Protein AF-A0A2T7KK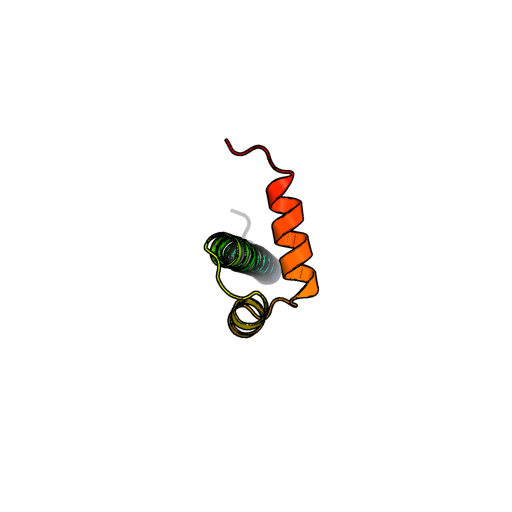I1-F1 (afdb_monomer)

Radius of gyration: 17.74 Å; Cα contacts (8 Å, |Δi|>4): 31; chains: 1; bounding box: 32×29×50 Å

Secondary structure (DSSP, 8-state):
-----HHHHHHHHHHHHHHHHHHHHHHHHHHHHHHHHHT--HHHHHHHH---HHHHHHHHHHHHSS---

Structure (mmCIF, N/CA/C/O backbone):
data_AF-A0A2T7KKI1-F1
#
_entry.id   AF-A0A2T7KKI1-F1
#
loop_
_atom_site.group_PDB
_atom_site.id
_atom_site.type_symbol
_atom_site.label_atom_id
_atom_site.label_alt_id
_atom_site.label_comp_id
_atom_site.label_asym_id
_atom_site.label_entity_id
_atom_site.label_seq_id
_atom_site.pdbx_PDB_ins_code
_atom_site.Cartn_x
_atom_site.Cartn_y
_atom_site.Cartn_z
_atom_site.occupancy
_atom_site.B_iso_or_equiv
_atom_site.auth_seq_id
_atom_site.auth_comp_id
_atom_site.auth_asym_id
_atom_site.auth_atom_id
_atom_site.pdbx_PDB_model_num
ATOM 1 N N . MET A 1 1 ? 15.715 6.369 -37.354 1.00 50.66 1 MET A N 1
ATOM 2 C CA . MET A 1 1 ? 14.773 5.946 -36.301 1.00 50.66 1 MET A CA 1
ATOM 3 C C . MET A 1 1 ? 15.500 4.883 -35.514 1.00 50.66 1 MET A C 1
ATOM 5 O O . MET A 1 1 ? 15.599 3.754 -35.985 1.00 50.66 1 MET A O 1
ATOM 9 N N . ASP A 1 2 ? 16.150 5.292 -34.428 1.00 68.00 2 ASP A N 1
ATOM 10 C CA . ASP A 1 2 ? 16.950 4.380 -33.616 1.00 68.00 2 ASP A CA 1
ATOM 11 C C . ASP A 1 2 ? 16.020 3.338 -33.000 1.00 68.00 2 ASP A C 1
ATOM 13 O O . ASP A 1 2 ? 15.025 3.664 -32.351 1.00 68.00 2 ASP A O 1
ATOM 17 N N . LYS A 1 3 ? 16.278 2.067 -33.312 1.00 80.06 3 LYS A N 1
ATOM 18 C CA . LYS A 1 3 ? 15.518 0.956 -32.745 1.00 80.06 3 LYS A CA 1
ATOM 19 C C . LYS A 1 3 ? 15.984 0.787 -31.305 1.00 80.06 3 LYS A C 1
ATOM 21 O O . LYS A 1 3 ? 17.138 0.431 -31.091 1.00 80.06 3 LYS A O 1
ATOM 26 N N . ILE A 1 4 ? 15.082 1.014 -30.352 1.00 81.25 4 ILE A N 1
ATOM 27 C CA . ILE A 1 4 ? 15.277 0.630 -28.949 1.00 81.25 4 ILE A CA 1
ATOM 28 C C . ILE A 1 4 ? 15.656 -0.854 -28.914 1.00 81.25 4 ILE A C 1
ATOM 30 O O . ILE A 1 4 ? 14.973 -1.695 -29.509 1.00 81.25 4 ILE A O 1
ATOM 34 N N . SER A 1 5 ? 16.762 -1.178 -28.252 1.00 93.69 5 SER A 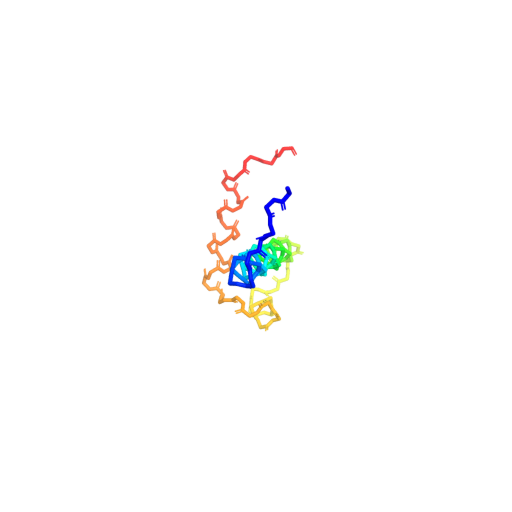N 1
ATOM 35 C CA . SER A 1 5 ? 17.203 -2.558 -28.080 1.00 93.69 5 SER A CA 1
ATOM 36 C C . SER A 1 5 ? 16.234 -3.337 -27.184 1.00 93.69 5 SER A C 1
ATOM 38 O O . SER A 1 5 ? 15.513 -2.777 -26.356 1.00 93.69 5 SER A O 1
ATOM 40 N N . SER A 1 6 ? 16.237 -4.667 -27.300 1.00 93.31 6 SER A N 1
ATOM 41 C CA . SER A 1 6 ? 15.386 -5.519 -26.455 1.00 93.31 6 SER A CA 1
ATOM 42 C C . SER A 1 6 ? 15.638 -5.314 -24.956 1.00 93.31 6 SER A C 1
ATOM 44 O O . SER A 1 6 ? 14.711 -5.458 -24.162 1.00 93.31 6 SER A O 1
ATOM 46 N N . VAL A 1 7 ? 16.876 -4.989 -24.569 1.00 96.12 7 VAL A N 1
ATOM 47 C CA . VAL A 1 7 ? 17.253 -4.760 -23.167 1.00 96.12 7 VAL A CA 1
ATOM 48 C C . VAL A 1 7 ? 16.708 -3.420 -22.677 1.00 96.12 7 VAL A C 1
ATOM 50 O O . VAL A 1 7 ? 16.127 -3.358 -21.597 1.00 96.12 7 VAL A O 1
ATOM 53 N N . GLU A 1 8 ? 16.816 -2.362 -23.482 1.00 96.81 8 GLU A N 1
ATOM 54 C CA . GLU A 1 8 ? 16.262 -1.046 -23.140 1.00 96.81 8 GLU A CA 1
ATOM 55 C C . GLU A 1 8 ? 14.736 -1.090 -22.995 1.00 96.81 8 GLU A C 1
ATOM 57 O O . GLU A 1 8 ? 14.192 -0.524 -22.044 1.00 96.81 8 GLU A O 1
ATOM 62 N N . LEU A 1 9 ? 14.044 -1.823 -23.877 1.00 95.69 9 LEU A N 1
ATOM 63 C CA . LEU A 1 9 ? 12.598 -2.027 -23.775 1.00 95.69 9 LEU A CA 1
ATOM 64 C C . LEU A 1 9 ? 12.215 -2.806 -22.506 1.00 95.69 9 LEU A C 1
ATOM 66 O O . LEU A 1 9 ? 11.242 -2.452 -21.839 1.00 95.69 9 LEU A O 1
ATOM 70 N N . ALA A 1 10 ? 12.964 -3.855 -22.157 1.00 96.81 10 ALA A N 1
ATOM 71 C CA . ALA A 1 10 ? 12.729 -4.611 -20.928 1.00 96.81 10 ALA A CA 1
ATOM 72 C C . ALA A 1 10 ? 12.927 -3.734 -19.680 1.00 96.81 10 ALA A C 1
ATOM 74 O O . ALA A 1 10 ? 12.063 -3.715 -18.805 1.00 96.81 10 ALA A O 1
ATOM 75 N N . ALA A 1 11 ? 14.001 -2.939 -19.639 1.00 97.44 11 ALA A N 1
ATOM 76 C CA . ALA A 1 11 ? 14.274 -2.018 -18.539 1.00 97.44 11 ALA A CA 1
ATOM 77 C C . ALA A 1 11 ? 13.198 -0.926 -18.408 1.00 97.44 11 ALA A C 1
ATOM 79 O O . ALA A 1 11 ? 12.824 -0.549 -17.300 1.00 97.44 11 ALA A O 1
ATOM 80 N N . GLN A 1 12 ? 12.671 -0.420 -19.528 1.00 96.75 12 GLN A N 1
ATOM 81 C CA . GLN A 1 12 ? 11.551 0.520 -19.505 1.00 96.75 12 GLN A CA 1
ATOM 82 C C . GLN A 1 12 ? 10.294 -0.119 -18.909 1.00 96.75 12 GLN A C 1
ATOM 84 O O . GLN A 1 12 ? 9.678 0.474 -18.029 1.00 96.75 12 GLN A O 1
ATOM 89 N N . ARG A 1 13 ? 9.933 -1.330 -19.352 1.00 97.38 13 ARG A N 1
ATOM 90 C CA . ARG A 1 13 ? 8.763 -2.054 -18.832 1.00 97.38 13 ARG A CA 1
ATOM 91 C C .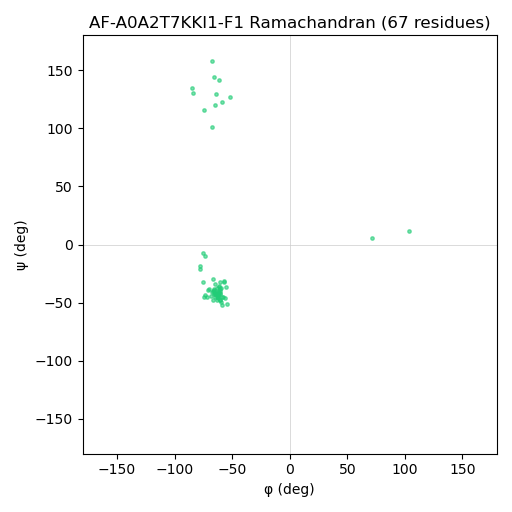 ARG A 1 13 ? 8.877 -2.340 -17.342 1.00 97.38 13 ARG A C 1
ATOM 93 O O . ARG A 1 13 ? 7.886 -2.196 -16.639 1.00 97.38 13 ARG A O 1
ATOM 100 N N . GLN A 1 14 ? 10.070 -2.701 -16.874 1.00 97.94 14 GLN A N 1
ATOM 101 C CA . GLN A 1 14 ? 10.326 -2.900 -15.453 1.00 97.94 14 GLN A CA 1
ATOM 102 C C . GLN A 1 14 ? 10.040 -1.621 -14.658 1.00 97.94 14 GLN A C 1
ATOM 104 O O . GLN A 1 14 ? 9.229 -1.661 -13.742 1.00 97.94 14 GLN A O 1
ATOM 109 N N . ARG A 1 15 ? 10.609 -0.477 -15.059 1.00 97.94 15 ARG A N 1
ATOM 110 C CA . ARG A 1 15 ? 10.352 0.805 -14.377 1.00 97.94 15 ARG A CA 1
ATOM 111 C C . ARG A 1 15 ? 8.876 1.196 -14.391 1.00 97.94 15 ARG A C 1
ATOM 113 O O . ARG A 1 15 ? 8.373 1.745 -13.422 1.00 97.94 15 ARG A O 1
ATOM 120 N N . THR A 1 16 ? 8.171 0.924 -15.489 1.00 98.00 16 THR A N 1
ATOM 121 C CA . THR A 1 16 ? 6.724 1.160 -15.559 1.00 98.00 16 THR A CA 1
ATOM 122 C C . THR A 1 16 ? 5.957 0.264 -14.590 1.00 98.00 16 THR A C 1
ATOM 124 O O . THR A 1 16 ? 5.029 0.738 -13.945 1.00 98.00 16 THR A O 1
ATOM 127 N N . ALA A 1 17 ? 6.336 -1.009 -14.471 1.00 97.94 17 ALA A N 1
ATOM 128 C CA . ALA A 1 17 ? 5.716 -1.925 -13.521 1.00 97.94 17 ALA A CA 1
ATOM 129 C C . ALA A 1 17 ? 5.999 -1.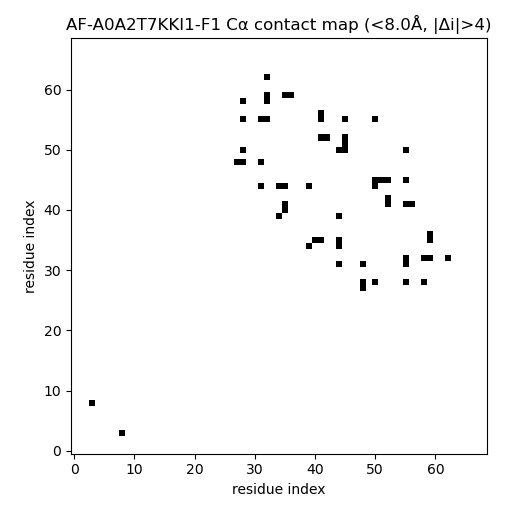520 -12.066 1.00 97.94 17 ALA A C 1
ATOM 131 O O . ALA A 1 17 ? 5.086 -1.560 -11.252 1.00 97.94 17 ALA A O 1
ATOM 132 N N . GLU A 1 18 ? 7.222 -1.078 -11.760 1.00 98.44 18 GLU A N 1
ATOM 133 C CA . GLU A 1 18 ? 7.597 -0.539 -10.445 1.00 98.44 18 GLU A CA 1
ATOM 134 C C . GLU A 1 18 ? 6.746 0.688 -10.096 1.00 98.44 18 GLU A C 1
ATOM 136 O O . GLU A 1 18 ? 6.093 0.701 -9.060 1.00 98.44 18 GLU A O 1
ATOM 141 N N . ALA A 1 19 ? 6.633 1.657 -11.010 1.00 97.44 19 ALA A N 1
ATOM 142 C CA . ALA A 1 19 ? 5.79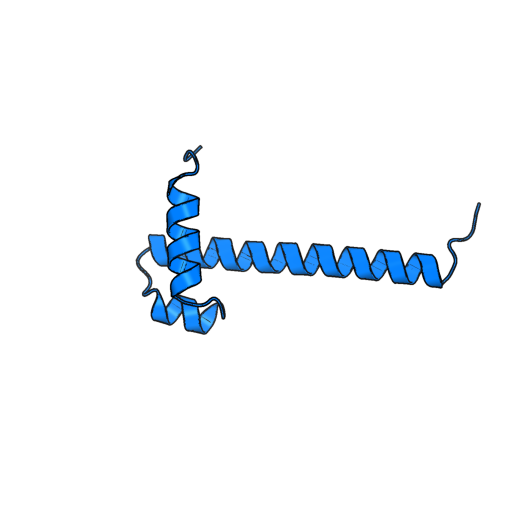8 2.838 -10.792 1.00 97.44 19 ALA A CA 1
ATOM 143 C C . ALA A 1 19 ? 4.307 2.495 -10.602 1.00 97.44 19 ALA A C 1
ATOM 145 O O . ALA A 1 19 ? 3.622 3.130 -9.804 1.00 97.44 19 ALA A O 1
ATOM 146 N N . ALA A 1 20 ? 3.793 1.497 -11.326 1.00 97.56 20 ALA A N 1
ATOM 147 C CA . ALA A 1 20 ? 2.415 1.039 -11.164 1.00 97.56 20 ALA A CA 1
ATOM 148 C C . ALA A 1 20 ? 2.197 0.315 -9.825 1.00 97.56 20 ALA A C 1
ATOM 150 O O . ALA A 1 20 ? 1.150 0.485 -9.206 1.00 97.56 20 ALA A O 1
ATOM 151 N N . ALA A 1 21 ? 3.176 -0.472 -9.375 1.00 96.81 21 ALA A N 1
ATOM 152 C CA . ALA A 1 21 ? 3.134 -1.131 -8.075 1.00 96.81 21 ALA A CA 1
ATOM 153 C C . ALA A 1 21 ? 3.177 -0.110 -6.929 1.00 96.81 21 ALA A C 1
ATOM 155 O O . ALA A 1 21 ? 2.397 -0.227 -5.986 1.00 96.81 21 ALA A O 1
ATOM 156 N N . ASP A 1 22 ? 4.026 0.914 -7.042 1.00 96.94 22 ASP A N 1
ATOM 157 C CA . ASP A 1 22 ? 4.094 2.006 -6.071 1.00 96.94 22 ASP A CA 1
ATOM 158 C C . ASP A 1 22 ? 2.769 2.776 -6.004 1.00 96.94 22 ASP A C 1
ATOM 160 O O . ASP A 1 22 ? 2.263 3.026 -4.912 1.00 96.94 22 ASP A O 1
ATOM 164 N N . ALA A 1 23 ? 2.162 3.094 -7.154 1.00 96.19 23 ALA A N 1
ATOM 165 C CA . ALA A 1 23 ? 0.857 3.754 -7.198 1.00 96.19 23 ALA A CA 1
ATOM 166 C C . ALA A 1 23 ? -0.238 2.907 -6.529 1.00 96.19 23 ALA A C 1
ATOM 168 O O . ALA A 1 23 ? -0.950 3.403 -5.662 1.00 96.19 23 ALA A O 1
ATOM 169 N N . ALA A 1 24 ? -0.316 1.613 -6.858 1.00 96.44 24 ALA A N 1
ATOM 170 C CA . ALA A 1 24 ? -1.293 0.709 -6.255 1.00 96.44 24 ALA A CA 1
ATOM 171 C C . ALA A 1 24 ? -1.110 0.577 -4.734 1.00 96.44 24 ALA A C 1
ATOM 173 O O . ALA A 1 24 ? -2.087 0.474 -3.997 1.00 96.44 24 ALA A O 1
ATOM 174 N N . ARG A 1 25 ? 0.138 0.594 -4.252 1.00 95.38 25 ARG A N 1
ATOM 175 C CA . ARG A 1 25 ? 0.429 0.584 -2.817 1.00 95.38 25 ARG A CA 1
ATOM 176 C C . ARG A 1 25 ? -0.079 1.858 -2.136 1.00 95.38 25 ARG A C 1
ATOM 178 O O . ARG A 1 25 ? -0.701 1.759 -1.084 1.00 95.38 25 ARG A O 1
ATOM 185 N N . VAL A 1 26 ? 0.169 3.026 -2.729 1.00 95.19 26 VAL A N 1
ATOM 186 C CA . VAL A 1 26 ? -0.311 4.310 -2.193 1.00 95.19 26 VAL A CA 1
ATOM 187 C C . VAL A 1 26 ? -1.837 4.357 -2.154 1.00 95.19 26 VAL A C 1
ATOM 189 O O . VAL A 1 26 ? -2.391 4.810 -1.158 1.00 95.19 26 VAL A O 1
ATOM 192 N N . ASP A 1 27 ? -2.521 3.842 -3.178 1.00 96.19 27 ASP A N 1
ATOM 193 C CA . ASP A 1 27 ? -3.987 3.770 -3.182 1.00 96.19 27 ASP A CA 1
ATOM 194 C C . ASP A 1 27 ? -4.509 2.944 -1.992 1.00 96.19 27 ASP A C 1
ATOM 196 O O . ASP A 1 27 ? -5.402 3.389 -1.275 1.00 96.19 27 ASP A O 1
ATOM 200 N N . VAL A 1 28 ? -3.905 1.781 -1.711 1.00 96.56 28 VAL A N 1
ATOM 201 C CA . VAL A 1 28 ? -4.270 0.963 -0.538 1.00 96.56 28 VAL A CA 1
ATOM 202 C C . VAL A 1 28 ? -4.001 1.703 0.775 1.00 96.56 28 VAL A C 1
ATOM 204 O O . VAL A 1 28 ? -4.834 1.654 1.676 1.00 96.56 28 VAL A O 1
ATOM 207 N N . GLU A 1 29 ? -2.863 2.394 0.898 1.00 95.62 29 GLU A N 1
ATOM 208 C CA . GLU A 1 29 ? -2.540 3.192 2.090 1.00 95.62 29 GLU A CA 1
ATOM 209 C C . GLU A 1 29 ? -3.576 4.309 2.323 1.00 95.62 29 GLU A C 1
ATOM 211 O O . GLU A 1 29 ? -4.006 4.516 3.459 1.00 95.62 29 GLU A O 1
ATOM 216 N N . LEU A 1 30 ? -4.012 4.999 1.264 1.00 94.56 30 LEU A N 1
ATOM 217 C CA . LEU A 1 30 ? -5.008 6.072 1.346 1.00 94.56 30 LEU A CA 1
ATOM 218 C C . LEU A 1 30 ? -6.387 5.554 1.765 1.00 94.56 30 LEU A C 1
ATOM 220 O O . LEU A 1 30 ? -6.989 6.115 2.681 1.00 94.56 30 LEU A O 1
ATOM 224 N N . GLU A 1 31 ? -6.866 4.482 1.135 1.00 96.00 31 GLU A N 1
ATOM 225 C CA . GLU A 1 31 ? -8.163 3.878 1.463 1.00 96.00 31 GLU A CA 1
ATOM 226 C C . GLU A 1 31 ? -8.162 3.286 2.880 1.00 96.00 31 GLU A C 1
ATOM 228 O O . GLU A 1 31 ? -9.127 3.449 3.623 1.00 96.00 31 GLU A O 1
ATOM 233 N N . ALA A 1 32 ? -7.053 2.676 3.312 1.00 96.25 32 ALA A N 1
ATOM 234 C CA . ALA A 1 32 ? -6.919 2.171 4.676 1.00 96.25 32 ALA A CA 1
ATOM 235 C C . ALA A 1 32 ? -7.003 3.298 5.721 1.00 96.25 32 ALA A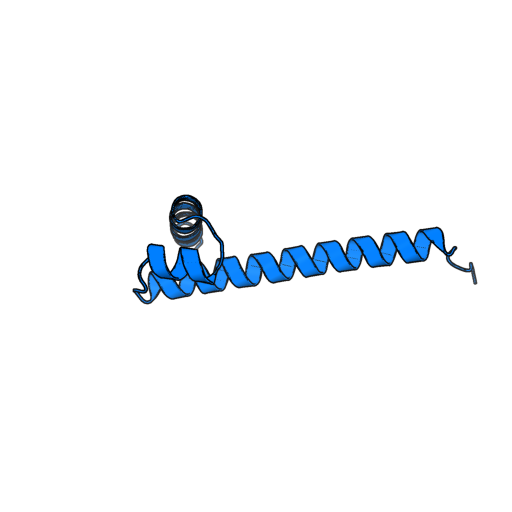 C 1
ATOM 237 O O . ALA A 1 32 ? -7.669 3.153 6.746 1.00 96.25 32 ALA A O 1
ATOM 238 N N . VAL A 1 33 ? -6.363 4.444 5.464 1.00 95.31 33 VAL A N 1
ATOM 239 C CA . VAL A 1 33 ? -6.479 5.622 6.339 1.00 95.31 33 VAL A CA 1
ATOM 240 C C . VAL A 1 33 ? -7.900 6.190 6.323 1.00 95.31 33 VAL A C 1
ATOM 242 O O . VAL A 1 33 ? -8.403 6.585 7.376 1.00 95.31 33 VAL A O 1
ATOM 245 N N . ALA A 1 34 ? -8.557 6.234 5.161 1.00 94.44 34 ALA A N 1
ATOM 246 C CA . ALA A 1 34 ? -9.941 6.686 5.054 1.00 94.44 34 ALA A CA 1
ATOM 247 C C . ALA A 1 34 ? -10.888 5.801 5.881 1.00 94.44 34 ALA A C 1
ATOM 249 O O . ALA A 1 34 ? -11.631 6.328 6.707 1.00 94.44 34 ALA A O 1
ATOM 250 N N . ALA A 1 35 ? -10.777 4.477 5.759 1.00 95.69 35 ALA A N 1
ATOM 251 C CA . ALA A 1 35 ? -11.564 3.510 6.524 1.00 95.69 35 ALA A CA 1
ATOM 252 C C . ALA A 1 35 ? -11.416 3.699 8.046 1.00 95.69 35 ALA A C 1
ATOM 254 O O . ALA A 1 35 ? -12.407 3.775 8.775 1.00 95.69 35 ALA A O 1
ATOM 255 N N . ILE A 1 36 ? -10.182 3.866 8.540 1.00 95.25 36 ILE A N 1
ATOM 256 C CA . ILE A 1 36 ? -9.927 4.129 9.968 1.00 95.25 36 ILE A CA 1
ATOM 257 C C . ILE A 1 36 ? -10.605 5.432 10.414 1.00 95.25 36 ILE A C 1
ATOM 259 O O . ILE A 1 36 ? -11.242 5.472 11.468 1.00 95.25 36 ILE A O 1
ATOM 263 N N . ARG A 1 37 ? -10.532 6.491 9.598 1.00 92.62 37 ARG A N 1
ATOM 264 C CA . ARG A 1 37 ? -11.181 7.783 9.886 1.00 92.62 37 ARG A CA 1
ATOM 265 C C . ARG A 1 37 ? -12.705 7.709 9.868 1.00 92.62 37 ARG A C 1
ATOM 267 O O . ARG A 1 37 ? -13.357 8.457 10.595 1.00 92.62 37 ARG A O 1
ATOM 274 N N . GLU A 1 38 ? -13.270 6.812 9.068 1.00 94.81 38 GLU A N 1
ATOM 275 C CA . GLU A 1 38 ? -14.702 6.498 9.059 1.00 94.81 38 GLU A CA 1
ATOM 276 C C . GLU A 1 38 ? -15.131 5.644 10.266 1.00 94.81 38 GLU A C 1
ATOM 278 O O . GLU A 1 38 ? -16.326 5.490 10.529 1.00 94.81 38 GLU A O 1
ATOM 283 N N . GLY A 1 39 ? -14.167 5.178 11.067 1.00 94.31 39 GLY A N 1
ATOM 284 C CA . GLY A 1 39 ? -14.383 4.483 12.331 1.00 94.31 39 GLY A CA 1
ATOM 285 C C . GLY A 1 39 ? -14.189 2.972 12.257 1.00 94.31 39 GLY A C 1
ATOM 286 O O . GLY A 1 39 ? -14.563 2.280 13.209 1.00 94.31 39 GLY A O 1
ATOM 287 N N . GLU A 1 40 ? -13.628 2.445 11.166 1.00 96.25 40 GLU A N 1
ATOM 288 C CA . GLU A 1 40 ? -13.294 1.024 11.084 1.00 96.25 40 GLU A CA 1
ATOM 289 C C . GLU A 1 40 ? -12.181 0.640 12.081 1.00 96.25 40 GLU A C 1
ATOM 291 O O . GLU A 1 40 ? -11.253 1.422 12.326 1.00 96.25 40 GLU A O 1
ATOM 296 N N . PRO A 1 41 ? -12.231 -0.567 12.679 1.00 95.75 41 PRO A N 1
ATOM 297 C CA . PRO A 1 41 ? -11.188 -1.029 13.589 1.00 95.75 41 PRO A CA 1
ATOM 298 C C . PRO A 1 41 ? -9.837 -1.186 12.879 1.00 95.75 41 PRO A C 1
ATOM 300 O O . PRO A 1 41 ? -9.725 -1.891 11.877 1.00 95.75 41 PRO A O 1
ATOM 303 N N . VAL A 1 42 ? -8.777 -0.611 13.453 1.00 94.81 42 VAL A N 1
ATOM 304 C CA . VAL A 1 42 ? -7.409 -0.672 12.899 1.00 94.81 42 VAL A CA 1
ATOM 305 C C . VAL A 1 42 ? -6.943 -2.113 12.670 1.00 94.81 42 VAL A C 1
ATOM 307 O O . VAL A 1 42 ? -6.229 -2.386 11.709 1.00 94.81 42 VAL A O 1
ATOM 310 N N . GLU A 1 43 ? -7.323 -3.044 13.544 1.00 95.31 43 GLU A N 1
ATOM 311 C CA . GLU A 1 43 ? -6.974 -4.459 13.419 1.00 95.31 43 GLU A CA 1
ATOM 312 C C . GLU A 1 43 ? -7.618 -5.121 12.188 1.00 95.31 43 GLU A C 1
ATOM 314 O O . GLU A 1 43 ? -6.954 -5.900 11.509 1.00 95.31 43 GLU A O 1
ATOM 319 N N . GLU A 1 44 ? -8.867 -4.776 11.868 1.00 96.12 44 GLU A N 1
ATOM 320 C CA . GLU A 1 44 ? -9.587 -5.294 10.697 1.00 96.12 44 GLU A CA 1
ATOM 321 C C . GLU A 1 44 ? -9.014 -4.705 9.402 1.00 96.12 44 GLU A C 1
ATOM 323 O O . GLU A 1 44 ? -8.678 -5.436 8.469 1.00 96.12 44 GLU A O 1
ATOM 328 N N . VAL A 1 45 ? -8.773 -3.390 9.389 1.00 96.81 45 VAL A N 1
ATOM 329 C CA . VAL A 1 45 ? -8.123 -2.704 8.263 1.00 96.81 45 VAL A CA 1
ATOM 330 C C . VAL A 1 45 ? -6.715 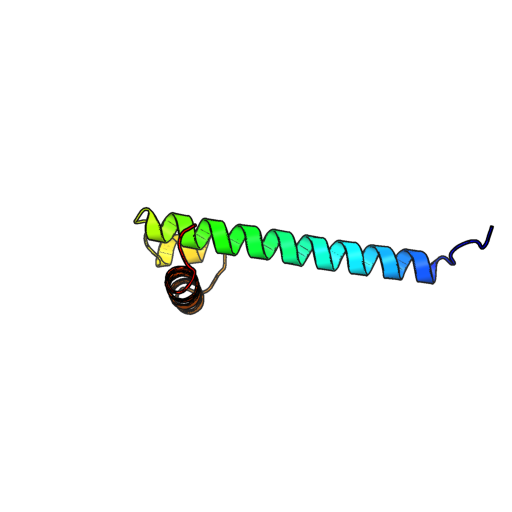-3.260 8.021 1.00 96.81 45 VAL A C 1
ATOM 332 O O . VAL A 1 45 ? -6.304 -3.437 6.873 1.00 96.81 45 VAL A O 1
ATOM 335 N N . SER A 1 46 ? -5.973 -3.589 9.082 1.00 97.25 46 SER A N 1
ATOM 336 C CA . SER A 1 46 ? -4.640 -4.202 8.998 1.00 97.25 46 SER A CA 1
ATOM 337 C C . SER A 1 46 ? -4.667 -5.572 8.324 1.00 97.25 46 SER A C 1
ATOM 339 O O . SER A 1 46 ? -3.834 -5.852 7.461 1.00 97.25 46 SER A O 1
ATOM 341 N N . GLU A 1 47 ? -5.640 -6.412 8.675 1.00 96.75 47 GLU A N 1
ATOM 342 C CA . GLU A 1 47 ? -5.799 -7.740 8.085 1.00 96.75 47 GLU A CA 1
ATOM 343 C C . GLU A 1 47 ? -6.149 -7.669 6.591 1.00 96.75 47 GLU A C 1
ATOM 345 O O . GLU A 1 47 ? -5.565 -8.401 5.790 1.00 96.75 47 GLU A O 1
ATOM 350 N N . VAL A 1 48 ? -7.049 -6.760 6.198 1.00 96.81 48 VAL A N 1
ATOM 351 C CA . VAL A 1 48 ? -7.507 -6.628 4.803 1.00 96.81 48 VAL A CA 1
ATOM 352 C C . VAL A 1 48 ? -6.459 -5.964 3.909 1.00 96.81 48 VAL A C 1
ATOM 354 O O . VAL A 1 48 ? -6.202 -6.434 2.801 1.00 96.81 48 VAL A O 1
ATOM 357 N N . SER A 1 49 ? -5.845 -4.874 4.376 1.00 95.19 49 SER A N 1
ATOM 358 C CA . SER A 1 49 ? -4.856 -4.111 3.597 1.00 95.19 49 SER A CA 1
ATOM 359 C C . SER A 1 49 ? -3.477 -4.775 3.559 1.00 95.19 49 SER A C 1
ATOM 361 O O . SER A 1 49 ? -2.667 -4.477 2.681 1.00 95.19 49 SER A O 1
ATOM 363 N N . GLY A 1 50 ? -3.184 -5.656 4.522 1.00 96.19 50 GLY A N 1
ATOM 364 C CA . GLY A 1 50 ? -1.851 -6.217 4.738 1.00 96.19 50 GLY A CA 1
ATOM 365 C C . GLY A 1 50 ? -0.844 -5.216 5.319 1.00 96.19 50 GLY A C 1
ATOM 366 O O . GLY A 1 50 ? 0.336 -5.549 5.443 1.00 96.19 50 GLY A O 1
ATOM 367 N N . ILE A 1 51 ? -1.282 -4.005 5.680 1.00 96.44 51 ILE A N 1
ATOM 368 C CA . ILE A 1 51 ? -0.452 -2.988 6.330 1.00 96.44 51 ILE A CA 1
ATOM 369 C C . ILE A 1 51 ? -0.448 -3.263 7.833 1.00 96.44 51 ILE A C 1
ATOM 371 O O . ILE A 1 51 ? -1.492 -3.510 8.435 1.00 96.44 51 ILE A O 1
ATOM 375 N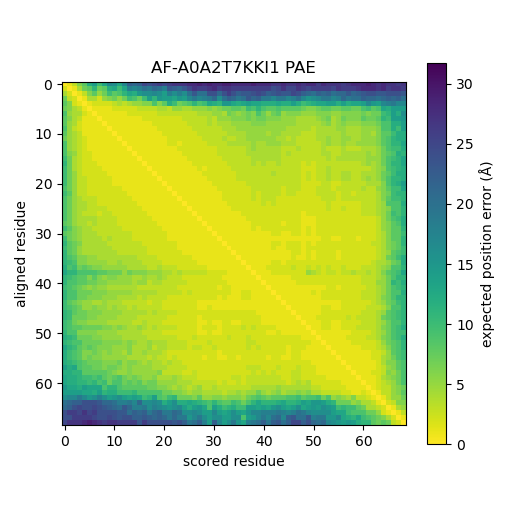 N . GLY A 1 52 ? 0.719 -3.208 8.474 1.00 96.38 52 GLY A N 1
ATOM 376 C CA . GLY A 1 52 ? 0.817 -3.399 9.918 1.00 96.38 52 GLY A CA 1
ATOM 377 C C . GLY A 1 52 ? 0.036 -2.334 10.694 1.00 96.38 52 GLY A C 1
ATOM 378 O O . GLY A 1 52 ? 0.069 -1.153 10.360 1.00 96.38 52 GLY A O 1
ATOM 379 N N . SER A 1 53 ? -0.615 -2.723 11.789 1.00 93.62 53 SER A N 1
ATOM 380 C CA . SER A 1 53 ? -1.395 -1.801 12.632 1.00 93.62 53 SER A CA 1
ATOM 381 C C . SER A 1 53 ? -0.589 -0.610 13.172 1.00 93.62 53 SER A C 1
ATOM 383 O O . SER A 1 53 ? -1.130 0.482 13.343 1.00 93.62 53 SER A O 1
ATOM 385 N N . ALA A 1 54 ? 0.713 -0.786 13.423 1.00 93.81 54 ALA A N 1
ATOM 386 C CA . ALA A 1 54 ? 1.607 0.308 13.801 1.00 93.81 54 ALA A CA 1
ATOM 387 C C . ALA A 1 54 ? 1.825 1.309 12.651 1.00 93.81 54 ALA A C 1
ATOM 389 O O . ALA A 1 54 ? 1.812 2.517 12.888 1.00 93.81 54 ALA A O 1
ATOM 390 N N . ASP A 1 55 ? 1.975 0.808 11.424 1.00 95.00 55 ASP A N 1
ATOM 391 C CA . ASP A 1 55 ? 2.169 1.629 10.229 1.00 95.00 55 ASP A CA 1
ATOM 392 C C . ASP 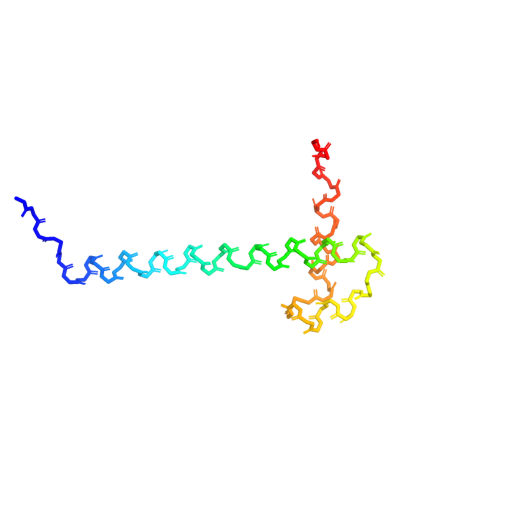A 1 55 ? 0.879 2.373 9.869 1.00 95.00 55 ASP A C 1
ATOM 394 O O . ASP A 1 55 ? 0.930 3.559 9.565 1.00 95.00 55 ASP A O 1
ATOM 398 N N . LEU A 1 56 ? -0.287 1.734 10.017 1.00 95.06 56 LEU A N 1
ATOM 399 C CA . LEU A 1 56 ? -1.591 2.382 9.839 1.00 95.06 56 LEU A CA 1
ATOM 400 C C . LEU A 1 56 ? -1.783 3.580 10.775 1.00 95.06 56 LEU A C 1
ATOM 402 O O . LEU A 1 56 ? -2.180 4.650 10.327 1.00 95.06 56 LEU A O 1
ATOM 406 N N . ARG A 1 57 ? -1.431 3.442 12.060 1.00 91.88 57 ARG A N 1
ATOM 407 C CA . ARG A 1 57 ? -1.481 4.563 13.021 1.00 91.88 57 ARG A CA 1
ATOM 408 C C . ARG A 1 57 ? -0.499 5.679 12.666 1.00 91.88 57 ARG A C 1
ATOM 410 O O . ARG A 1 57 ? -0.769 6.850 12.922 1.00 91.88 57 ARG A O 1
ATOM 417 N N . TYR A 1 58 ? 0.660 5.333 12.105 1.00 92.31 58 TYR A N 1
ATOM 418 C CA . TYR A 1 58 ? 1.609 6.330 11.618 1.00 92.31 58 TYR A CA 1
ATOM 419 C C . TYR A 1 58 ? 1.062 7.071 10.391 1.00 92.31 58 TYR A C 1
ATOM 421 O O . TYR A 1 58 ? 1.146 8.296 10.347 1.00 92.31 58 TYR A O 1
ATOM 429 N N . LEU A 1 59 ? 0.480 6.346 9.433 1.00 91.12 59 LEU A N 1
ATOM 430 C CA . LEU A 1 59 ? -0.122 6.900 8.221 1.00 91.12 59 LEU A CA 1
ATOM 431 C C . LEU A 1 59 ? -1.314 7.807 8.539 1.00 91.12 59 LEU A C 1
ATOM 433 O O . LEU A 1 59 ? -1.377 8.920 8.023 1.00 91.12 59 LEU A O 1
ATOM 437 N N . GLU A 1 60 ? -2.212 7.376 9.429 1.00 90.06 60 GLU A N 1
ATOM 438 C CA . GLU A 1 60 ? -3.344 8.179 9.902 1.00 90.06 60 GLU A CA 1
ATOM 439 C C . GLU A 1 60 ? -2.861 9.523 10.459 1.00 90.06 60 GLU A C 1
ATOM 441 O O . GLU A 1 60 ? -3.309 10.580 10.008 1.00 90.06 60 GLU A O 1
ATOM 446 N N . LYS A 1 61 ? -1.882 9.481 11.371 1.00 89.00 61 LYS A N 1
ATOM 447 C CA . LYS A 1 61 ? -1.283 10.672 11.975 1.00 89.00 61 LYS A CA 1
ATOM 448 C C . LYS A 1 61 ? -0.580 11.560 10.949 1.00 89.00 61 LYS A C 1
ATOM 450 O O . LYS A 1 61 ? -0.773 12.771 10.947 1.00 89.00 61 LYS A O 1
ATOM 455 N N . ALA A 1 62 ? 0.224 10.981 10.060 1.00 87.12 62 ALA A N 1
ATOM 456 C CA . ALA A 1 62 ? 0.905 11.736 9.009 1.00 87.12 62 ALA A CA 1
ATOM 457 C C . ALA A 1 62 ? -0.096 12.434 8.070 1.00 87.12 62 ALA A C 1
ATOM 459 O O . ALA A 1 62 ? 0.168 13.532 7.581 1.00 87.12 62 ALA A O 1
ATOM 460 N N . ALA A 1 63 ? -1.262 11.824 7.851 1.00 82.50 63 ALA A N 1
ATOM 461 C CA . ALA A 1 63 ? -2.343 12.404 7.070 1.00 82.50 63 ALA A CA 1
ATOM 462 C C . ALA A 1 63 ? -3.152 13.474 7.828 1.00 82.50 63 ALA A C 1
ATOM 464 O O . ALA A 1 63 ? -3.902 14.213 7.190 1.00 82.50 63 ALA A O 1
ATOM 465 N N . GLU A 1 64 ? -3.092 13.544 9.162 1.00 76.50 64 GLU A N 1
ATOM 466 C CA . GLU A 1 64 ? -3.691 14.638 9.951 1.00 76.50 64 GLU A CA 1
ATOM 467 C C . GLU A 1 64 ? -2.859 15.922 9.861 1.00 76.50 64 GLU A C 1
ATOM 469 O O . GLU A 1 64 ? -3.415 17.019 9.854 1.00 76.50 64 GLU A O 1
ATOM 474 N N . ASP A 1 65 ? -1.537 15.787 9.729 1.00 73.31 65 ASP A N 1
ATOM 475 C CA . ASP A 1 65 ? -0.599 16.910 9.602 1.00 73.31 65 ASP A CA 1
ATOM 476 C C . ASP A 1 65 ? -0.654 17.593 8.216 1.00 73.31 65 ASP A C 1
ATOM 478 O O . ASP A 1 65 ? -0.068 18.661 8.010 1.00 73.31 65 ASP A O 1
ATOM 482 N N . LEU A 1 66 ? -1.366 16.999 7.252 1.00 60.06 66 LEU A N 1
ATOM 483 C CA . LEU A 1 66 ? -1.602 17.579 5.932 1.00 60.06 66 LEU A CA 1
ATOM 484 C C . LEU A 1 66 ? -2.797 18.552 5.981 1.00 60.06 66 LEU A C 1
ATOM 486 O O . LEU A 1 66 ? -3.868 18.183 6.468 1.00 60.06 66 LEU A O 1
ATOM 490 N N . PRO A 1 67 ? -2.664 19.791 5.460 1.00 52.53 67 PRO A N 1
ATOM 491 C CA . PRO A 1 67 ? -3.780 20.725 5.406 1.00 52.53 67 PRO A CA 1
ATOM 492 C C . PRO A 1 67 ? -4.924 20.120 4.588 1.00 52.53 67 PRO A C 1
ATOM 494 O O . PRO A 1 67 ? -4.749 19.763 3.424 1.00 52.53 67 PRO A O 1
ATOM 497 N N . GLN A 1 68 ? -6.090 20.013 5.222 1.00 55.31 68 GLN A N 1
ATOM 498 C CA . GLN A 1 68 ? -7.340 19.610 4.585 1.00 55.31 68 GLN A CA 1
ATOM 499 C C . GLN A 1 68 ? -7.724 20.742 3.618 1.00 55.31 68 GLN A C 1
ATOM 501 O O . GLN A 1 68 ? -8.124 21.821 4.060 1.00 55.31 68 GLN A O 1
ATOM 506 N N . GLY A 1 69 ? -7.451 20.543 2.326 1.00 52.50 69 GLY A N 1
ATOM 507 C CA . GLY A 1 69 ? -7.741 21.504 1.256 1.00 52.50 69 GLY A CA 1
ATOM 508 C C . GLY A 1 69 ? -9.227 21.655 0.973 1.00 52.50 69 GLY A C 1
ATOM 509 O O . GLY A 1 69 ? -9.957 20.652 1.121 1.00 52.50 69 GLY A O 1
#

Foldseek 3Di:
DDDQDPVNVVVVVVVVVVVVVVVVLVVLLVVLLVCVVVPDDLVVSCVVSVPDSVVNVVSNVVVVPDPPD

Solvent-accessible surface area (backbone atoms only — not comparable to full-atom values): 4068 Å² total; per-residue (Å²): 132,87,76,78,48,76,64,59,52,50,54,50,51,50,55,52,51,51,54,51,51,52,50,55,51,50,53,52,53,52,53,48,38,50,43,42,74,77,65,47,56,57,68,60,48,18,68,75,70,69,46,53,56,71,56,50,56,49,50,43,52,60,59,64,77,46,83,87,124

pLDDT: mean 90.8, std 11.77, range [50.66, 98.44]

Sequence (69 aa):
MDKISSVELAAQRQRTAEAAADAARVDVELEAVAAIREGEPVEEVSEVSGIGSADLRYLEKAAEDLPQG

Mean predicted aligned error: 5.46 Å

Nearest PDB structures (foldseek):
  6fal-assembly1_A  TM=7.752E-01  e=1.730E+00  Escherichia coli
  4yrv-assembly1_A  TM=6.157E-01  e=2.247E+00  Nostoc sp. PCC 7120 = FACHB-418
  3frw-assembly1_A  TM=6.627E-01  e=5.992E+00  Blautia obeum ATCC 29174
  3frw-assembly2_D  TM=6.701E-01  e=7.290E+00  Blautia obeum ATCC 29174
  6fal-assembly1_B  TM=6.766E-01  e=4.925E+00  Escherichia coli